Protein AF-A0A3D2MFM4-F1 (afdb_monomer)

Structure (mmCIF, N/CA/C/O backbone):
data_AF-A0A3D2MFM4-F1
#
_entry.id   AF-A0A3D2MFM4-F1
#
loop_
_atom_site.group_PDB
_atom_site.id
_atom_site.type_symbol
_atom_site.label_atom_id
_atom_site.label_alt_id
_atom_site.label_comp_id
_atom_site.label_asym_id
_atom_site.label_entity_id
_atom_site.label_seq_id
_atom_site.pdbx_PDB_ins_code
_atom_site.Cartn_x
_atom_site.Cartn_y
_atom_site.Cartn_z
_atom_site.occupancy
_atom_site.B_iso_or_equiv
_atom_site.auth_seq_id
_atom_site.auth_comp_id
_atom_site.auth_asym_id
_atom_site.auth_atom_id
_atom_site.pdbx_PDB_model_num
ATOM 1 N N . MET A 1 1 ? 8.253 0.747 -23.801 1.00 45.53 1 MET A N 1
ATOM 2 C CA . MET A 1 1 ? 9.332 1.064 -22.846 1.00 45.53 1 MET A CA 1
ATOM 3 C C . MET A 1 1 ? 8.908 0.434 -21.541 1.00 45.53 1 MET A C 1
ATOM 5 O O . MET A 1 1 ? 8.071 1.002 -20.849 1.00 45.53 1 MET A O 1
ATOM 9 N N . ASP A 1 2 ? 9.381 -0.779 -21.293 1.00 54.00 2 ASP A N 1
ATOM 10 C CA . ASP A 1 2 ? 9.072 -1.518 -20.076 1.00 54.00 2 ASP A CA 1
ATOM 11 C C . ASP A 1 2 ? 9.833 -0.884 -18.911 1.00 54.00 2 ASP A C 1
ATOM 13 O O . ASP A 1 2 ? 11.048 -0.690 -18.967 1.00 54.00 2 ASP A O 1
ATOM 17 N N . ILE A 1 3 ? 9.091 -0.442 -17.896 1.00 62.66 3 ILE A N 1
ATOM 18 C CA . ILE A 1 3 ? 9.669 0.158 -16.695 1.00 62.66 3 ILE A CA 1
ATOM 19 C C . ILE A 1 3 ? 10.002 -0.993 -15.750 1.00 62.66 3 ILE A C 1
ATOM 21 O O . ILE A 1 3 ? 9.131 -1.482 -15.036 1.00 62.66 3 ILE A O 1
ATOM 25 N N . GLU A 1 4 ? 11.260 -1.420 -15.749 1.00 65.94 4 GLU A N 1
ATOM 26 C CA . GLU A 1 4 ? 11.771 -2.367 -14.759 1.00 65.94 4 GLU A CA 1
ATOM 27 C C . GLU A 1 4 ? 12.189 -1.621 -13.488 1.00 65.94 4 GLU A C 1
ATOM 29 O O . GLU A 1 4 ? 13.036 -0.725 -13.519 1.00 65.94 4 GLU A O 1
ATOM 34 N N . PHE A 1 5 ? 11.601 -1.992 -12.350 1.00 70.81 5 PHE A N 1
ATOM 35 C CA . PHE A 1 5 ? 11.990 -1.448 -11.051 1.00 70.81 5 PHE A CA 1
ATOM 36 C C . PHE A 1 5 ? 13.137 -2.267 -10.474 1.00 70.81 5 PHE A C 1
ATOM 38 O O . PHE A 1 5 ? 13.004 -3.469 -10.252 1.00 70.81 5 PHE A O 1
ATOM 45 N N . LYS A 1 6 ? 14.256 -1.611 -10.159 1.00 69.19 6 LYS A N 1
ATOM 46 C CA . LYS A 1 6 ? 15.456 -2.294 -9.647 1.00 69.19 6 LYS A CA 1
ATOM 47 C C . LYS A 1 6 ? 15.354 -2.638 -8.163 1.00 69.19 6 LYS A C 1
ATOM 49 O O . LYS A 1 6 ? 16.198 -3.352 -7.629 1.00 69.19 6 LYS A O 1
ATOM 54 N N . SER A 1 7 ? 14.359 -2.087 -7.464 1.00 77.88 7 SER A N 1
ATOM 55 C CA . SER A 1 7 ? 14.142 -2.342 -6.040 1.00 77.88 7 SER A CA 1
ATOM 56 C C . SER A 1 7 ? 12.708 -2.052 -5.598 1.00 77.88 7 SER A C 1
ATOM 58 O O . SER A 1 7 ? 12.026 -1.185 -6.149 1.00 77.88 7 SER A O 1
ATOM 60 N N . ALA A 1 8 ? 12.293 -2.688 -4.499 1.00 80.38 8 ALA A N 1
ATOM 61 C CA . ALA A 1 8 ? 11.029 -2.384 -3.828 1.00 80.38 8 ALA A CA 1
ATOM 62 C C . ALA A 1 8 ? 10.928 -0.910 -3.388 1.00 80.38 8 ALA A C 1
ATOM 64 O O . ALA A 1 8 ? 9.836 -0.350 -3.354 1.00 80.38 8 ALA A O 1
ATOM 65 N N . ARG A 1 9 ? 12.061 -0.255 -3.090 1.00 84.19 9 ARG A N 1
ATOM 66 C CA . ARG A 1 9 ? 12.107 1.167 -2.718 1.00 84.19 9 ARG A CA 1
ATOM 67 C C . ARG A 1 9 ? 11.734 2.075 -3.887 1.00 84.19 9 ARG A C 1
ATOM 69 O O . ARG A 1 9 ? 11.007 3.045 -3.694 1.00 84.19 9 ARG A O 1
ATOM 76 N N . GLU A 1 10 ? 12.238 1.770 -5.077 1.00 85.62 10 GLU A N 1
ATOM 77 C CA . GLU A 1 10 ? 11.937 2.529 -6.291 1.00 85.62 10 GLU A CA 1
ATOM 78 C C . GLU A 1 10 ? 10.458 2.400 -6.658 1.00 85.62 10 GLU A C 1
ATOM 80 O O . GLU A 1 10 ? 9.784 3.406 -6.890 1.00 85.62 10 GLU A O 1
ATOM 85 N N . LEU A 1 11 ? 9.936 1.171 -6.604 1.00 87.38 11 LEU A N 1
ATOM 86 C CA . LEU A 1 11 ? 8.516 0.913 -6.793 1.00 87.38 11 LEU A CA 1
ATOM 87 C C . LEU A 1 11 ? 7.679 1.687 -5.769 1.00 87.38 11 LEU A C 1
ATOM 89 O O . LEU A 1 11 ? 6.770 2.418 -6.157 1.00 87.38 11 LEU A O 1
ATOM 93 N N . TYR A 1 12 ? 8.030 1.588 -4.481 1.00 88.94 12 TYR A N 1
ATOM 94 C CA . TYR A 1 12 ? 7.348 2.297 -3.401 1.00 88.94 12 TYR A CA 1
ATOM 95 C C . TYR A 1 12 ? 7.255 3.794 -3.698 1.00 88.94 12 TYR A C 1
ATOM 97 O O . TYR A 1 12 ? 6.156 4.337 -3.692 1.00 88.94 12 TYR A O 1
ATOM 105 N N . MET A 1 13 ? 8.371 4.445 -4.056 1.00 89.7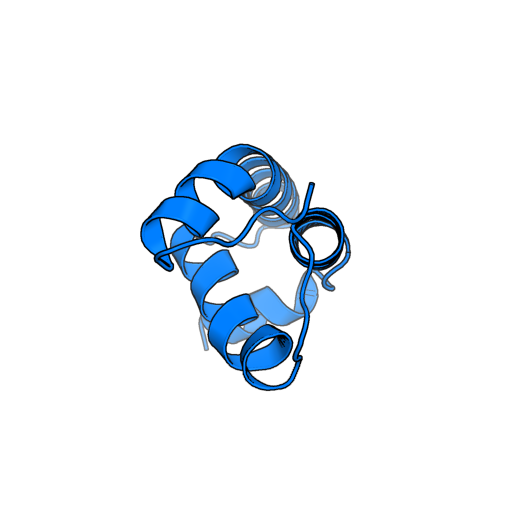5 13 MET A N 1
ATOM 106 C CA . MET A 1 13 ? 8.404 5.875 -4.393 1.00 89.75 13 MET A CA 1
ATOM 107 C C . MET A 1 13 ? 7.459 6.249 -5.540 1.00 89.75 13 MET A C 1
ATOM 109 O O . MET A 1 13 ? 6.814 7.296 -5.482 1.00 89.75 13 MET A O 1
ATOM 113 N N . LYS A 1 14 ? 7.350 5.399 -6.564 1.00 89.94 14 LYS A N 1
ATOM 114 C CA . LYS A 1 14 ? 6.469 5.631 -7.718 1.00 89.94 14 LYS A CA 1
ATOM 115 C C . LYS A 1 14 ? 4.993 5.490 -7.367 1.00 89.94 14 LYS A C 1
ATOM 117 O O . LYS A 1 14 ? 4.171 6.213 -7.924 1.00 89.94 14 LYS A O 1
ATOM 122 N N . VAL A 1 15 ? 4.660 4.604 -6.430 1.00 93.50 15 VAL A N 1
ATOM 123 C CA . VAL A 1 15 ? 3.270 4.334 -6.035 1.00 93.50 15 VAL A CA 1
ATOM 124 C C . VAL A 1 15 ? 2.810 5.120 -4.804 1.00 93.50 15 VAL A C 1
ATOM 126 O O . VAL A 1 15 ? 1.636 5.037 -4.449 1.00 93.50 15 VAL A O 1
ATOM 129 N N . ILE A 1 16 ? 3.673 5.948 -4.193 1.00 93.62 16 ILE A N 1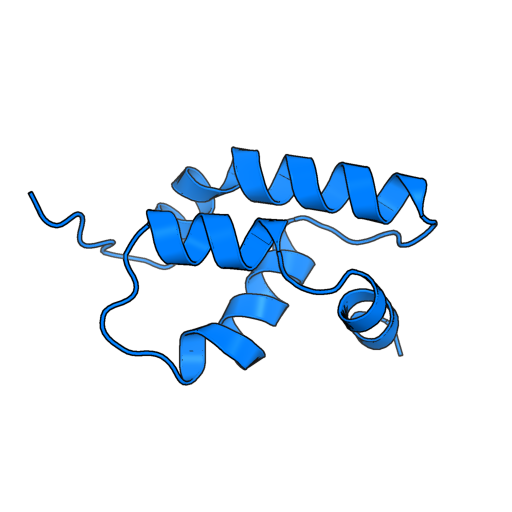
ATOM 130 C CA . ILE A 1 16 ? 3.315 6.874 -3.097 1.00 93.62 16 ILE A CA 1
ATOM 131 C C . ILE A 1 16 ? 2.002 7.638 -3.365 1.00 93.62 16 ILE A C 1
ATOM 133 O O . ILE A 1 16 ? 1.190 7.735 -2.441 1.00 93.62 16 ILE A O 1
ATOM 137 N N . PRO A 1 17 ? 1.733 8.188 -4.570 1.00 94.38 17 PRO A N 1
ATOM 138 C CA . PRO A 1 17 ? 0.476 8.896 -4.831 1.00 94.38 17 PRO A CA 1
ATOM 139 C C . PRO A 1 17 ? -0.761 7.989 -4.716 1.00 94.38 17 PRO A C 1
ATOM 141 O O . PRO A 1 17 ? -1.780 8.389 -4.143 1.00 94.38 17 PRO 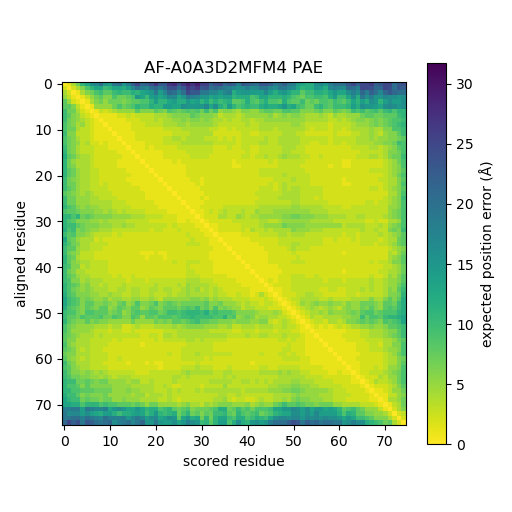A O 1
ATOM 144 N N . ALA A 1 18 ? -0.660 6.750 -5.207 1.00 95.38 18 ALA A N 1
ATOM 145 C CA . ALA A 1 18 ? -1.729 5.757 -5.136 1.00 95.38 18 ALA A CA 1
ATOM 146 C C . ALA A 1 18 ? -1.941 5.274 -3.694 1.00 95.38 18 ALA A C 1
ATOM 148 O O . ALA A 1 18 ? -3.073 5.261 -3.208 1.00 95.38 18 ALA A O 1
ATOM 149 N N . LEU A 1 19 ? -0.851 4.977 -2.975 1.00 94.75 19 LEU A N 1
ATOM 150 C CA . LEU A 1 19 ? -0.887 4.588 -1.563 1.00 94.75 19 LEU A CA 1
ATOM 151 C C . LEU A 1 19 ? -1.520 5.678 -0.695 1.00 94.75 19 LEU A C 1
ATOM 153 O O . LEU A 1 19 ? -2.444 5.394 0.060 1.00 94.75 19 LEU A O 1
ATOM 157 N N . ASN A 1 20 ? -1.114 6.940 -0.875 1.00 95.44 20 ASN A N 1
ATOM 158 C CA . ASN A 1 20 ? -1.697 8.068 -0.147 1.00 95.44 20 ASN A CA 1
ATOM 159 C C . ASN A 1 20 ? -3.198 8.210 -0.402 1.00 95.44 20 ASN A C 1
ATOM 161 O O . ASN A 1 20 ? -3.963 8.516 0.517 1.00 95.44 20 ASN A O 1
ATOM 165 N N . THR A 1 21 ? -3.627 8.003 -1.647 1.00 95.44 21 THR A N 1
ATOM 166 C CA . THR A 1 21 ? -5.046 8.027 -2.014 1.00 95.44 21 THR A CA 1
ATOM 167 C C . THR A 1 21 ? -5.799 6.922 -1.283 1.00 95.44 21 THR A C 1
ATOM 169 O O . THR A 1 21 ? -6.792 7.202 -0.606 1.00 95.44 21 THR A O 1
ATOM 172 N N . LYS A 1 22 ? -5.285 5.688 -1.330 1.00 94.44 22 LYS A N 1
ATOM 173 C CA . LYS A 1 22 ? -5.887 4.542 -0.647 1.00 94.44 22 LYS A CA 1
ATOM 174 C C . LYS A 1 22 ? -5.937 4.744 0.866 1.00 94.44 22 LYS A C 1
ATOM 176 O O . LYS A 1 22 ? -7.008 4.633 1.456 1.00 94.44 22 LYS A O 1
ATOM 181 N N . ARG A 1 23 ? -4.834 5.166 1.489 1.00 95.00 23 ARG A N 1
ATOM 182 C CA . ARG A 1 23 ? -4.768 5.497 2.920 1.00 95.00 23 ARG A CA 1
ATOM 183 C C . ARG A 1 23 ? -5.812 6.531 3.322 1.00 95.00 23 ARG A C 1
ATOM 185 O O . ARG A 1 23 ? -6.463 6.378 4.351 1.00 95.00 23 ARG A O 1
ATOM 192 N N . ARG A 1 24 ? -5.997 7.592 2.531 1.00 94.06 24 ARG A N 1
ATOM 193 C CA . ARG A 1 24 ? -7.023 8.612 2.805 1.00 94.06 24 ARG A CA 1
ATOM 194 C C . ARG A 1 24 ? -8.434 8.025 2.770 1.00 94.06 24 ARG A C 1
ATOM 196 O O . ARG A 1 24 ? -9.239 8.379 3.628 1.00 94.06 24 ARG A O 1
ATOM 203 N N . ILE A 1 25 ? -8.730 7.139 1.819 1.00 92.75 25 ILE A N 1
ATOM 204 C CA . ILE A 1 25 ? -10.021 6.438 1.736 1.00 92.75 25 ILE A CA 1
ATOM 205 C C . ILE A 1 25 ? -10.223 5.541 2.963 1.00 92.75 25 ILE A C 1
ATOM 207 O O . ILE A 1 25 ? -11.256 5.633 3.623 1.00 92.75 25 ILE A O 1
ATOM 211 N N . LEU A 1 26 ? -9.215 4.742 3.319 1.00 92.69 26 LEU A N 1
ATOM 212 C CA . LEU A 1 26 ? -9.254 3.844 4.476 1.00 92.69 26 LEU A CA 1
ATOM 213 C C . LEU A 1 26 ? -9.449 4.613 5.789 1.00 92.69 26 LEU A C 1
ATOM 215 O O . LEU A 1 26 ? -10.346 4.286 6.567 1.00 92.69 26 LEU A O 1
ATOM 219 N N . ASN A 1 27 ? -8.711 5.708 5.986 1.00 91.19 27 ASN A N 1
ATOM 220 C CA . ASN A 1 27 ? -8.863 6.576 7.154 1.00 91.19 27 ASN A CA 1
ATOM 221 C C . ASN A 1 27 ? -10.275 7.171 7.257 1.00 91.19 27 ASN A C 1
ATOM 223 O O . ASN A 1 27 ? -10.833 7.217 8.352 1.00 91.19 27 ASN A O 1
ATOM 227 N N . LYS A 1 28 ? -10.883 7.588 6.134 1.00 92.00 28 LYS A N 1
ATOM 228 C CA . LYS A 1 28 ? -12.282 8.061 6.107 1.00 92.00 28 LYS A CA 1
ATOM 229 C C . LYS A 1 28 ? -13.281 6.974 6.515 1.00 92.00 28 LYS A C 1
ATOM 231 O O . LYS A 1 28 ? -14.332 7.298 7.053 1.00 92.00 28 LYS A O 1
ATOM 236 N N . LYS A 1 29 ? -12.947 5.700 6.298 1.00 91.12 29 LYS A N 1
ATOM 237 C CA . LYS A 1 29 ? -13.732 4.530 6.727 1.00 91.12 29 LYS A CA 1
ATOM 238 C C . LYS A 1 29 ? -13.401 4.056 8.151 1.00 91.12 29 LYS A C 1
ATOM 240 O O . LYS A 1 29 ? -13.877 3.003 8.567 1.00 91.12 29 LYS A O 1
ATOM 245 N N . GLY A 1 30 ? -12.578 4.804 8.892 1.00 90.62 30 GLY A N 1
ATOM 246 C CA . GLY A 1 30 ? -12.153 4.467 10.255 1.00 90.62 30 GLY A CA 1
ATOM 247 C C . GLY A 1 30 ? -10.988 3.475 10.336 1.00 90.62 30 GLY A C 1
ATOM 248 O O . GLY A 1 30 ? -10.566 3.117 11.433 1.00 90.62 30 GLY A O 1
ATOM 249 N N . ILE A 1 31 ? -10.426 3.055 9.201 1.00 91.12 31 ILE A N 1
ATOM 250 C CA . ILE A 1 31 ? -9.301 2.118 9.137 1.00 91.12 31 ILE A CA 1
ATOM 251 C C . ILE A 1 31 ? -8.001 2.926 9.177 1.00 91.12 31 ILE A C 1
ATOM 253 O O . ILE A 1 31 ? -7.559 3.469 8.166 1.00 91.12 31 ILE A O 1
ATOM 257 N N . LYS A 1 32 ? -7.392 3.025 10.363 1.00 89.56 32 LYS A N 1
ATOM 258 C CA . LYS A 1 32 ? -6.114 3.728 10.553 1.00 89.56 32 LYS A CA 1
ATOM 259 C C . LYS A 1 32 ? -4.949 2.824 10.172 1.00 89.56 32 LYS A C 1
ATOM 261 O O . LYS A 1 32 ? -4.553 1.995 10.988 1.00 89.56 32 LYS A O 1
ATOM 266 N N . ILE A 1 33 ? -4.388 3.020 8.986 1.00 90.94 33 ILE A N 1
ATOM 267 C CA . ILE A 1 33 ? -3.254 2.249 8.459 1.00 90.94 33 ILE A CA 1
ATOM 268 C C . ILE A 1 33 ? -2.253 3.184 7.764 1.00 90.94 33 ILE A C 1
ATOM 270 O O . ILE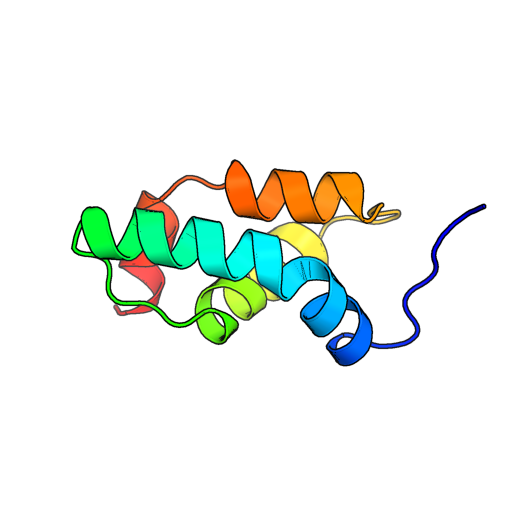 A 1 33 ? -2.621 4.253 7.266 1.00 90.94 33 ILE A O 1
ATOM 274 N N . SER A 1 34 ? -0.975 2.821 7.767 1.00 92.00 34 SER A N 1
ATOM 275 C CA . SER A 1 34 ? 0.087 3.554 7.077 1.00 92.00 34 SER A CA 1
ATOM 276 C C . SER A 1 34 ? 0.232 3.127 5.612 1.00 92.00 34 SER A C 1
ATOM 278 O O . SER A 1 34 ? -0.132 2.018 5.228 1.00 92.00 34 SER A O 1
ATOM 280 N N . ASP A 1 35 ? 0.818 4.001 4.787 1.00 92.31 35 ASP A N 1
ATOM 281 C CA . ASP A 1 35 ? 1.128 3.690 3.381 1.00 92.31 35 ASP A CA 1
ATOM 282 C C . ASP A 1 35 ? 2.040 2.451 3.271 1.00 92.31 35 ASP A C 1
ATOM 284 O O . ASP A 1 35 ? 1.887 1.631 2.366 1.00 92.31 35 ASP A O 1
ATOM 288 N N . LYS A 1 36 ? 2.949 2.290 4.242 1.00 91.12 36 LYS A N 1
ATOM 289 C CA . LYS A 1 36 ? 3.851 1.143 4.363 1.00 91.12 36 LYS A CA 1
ATOM 290 C C . LYS A 1 36 ? 3.087 -0.159 4.601 1.00 91.12 36 LYS A C 1
ATOM 292 O O . LYS A 1 36 ? 3.332 -1.123 3.889 1.00 91.12 36 LYS A O 1
ATOM 297 N N . GLU A 1 37 ? 2.160 -0.184 5.556 1.00 90.88 37 GLU A N 1
ATOM 298 C CA . GLU A 1 37 ? 1.366 -1.384 5.858 1.00 90.88 37 GLU A CA 1
ATOM 299 C C . GLU A 1 37 ? 0.493 -1.805 4.663 1.00 90.88 37 GLU A C 1
ATOM 301 O O . GLU A 1 37 ? 0.406 -2.993 4.358 1.00 90.88 37 GLU A O 1
ATOM 306 N N . ILE A 1 38 ? -0.096 -0.843 3.936 1.00 92.69 38 ILE A N 1
ATOM 307 C CA . ILE A 1 38 ? -0.841 -1.1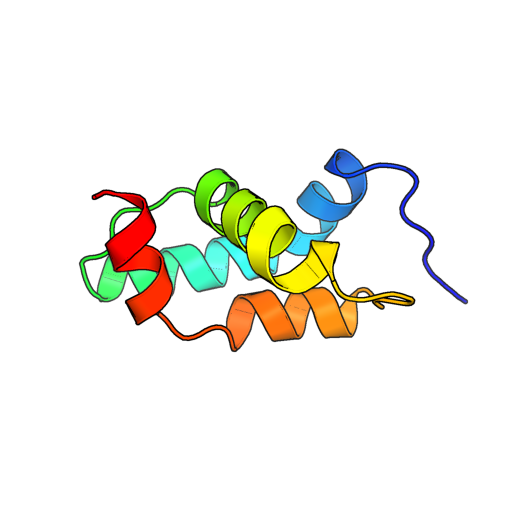22 2.694 1.00 92.69 38 ILE A CA 1
ATOM 308 C C . ILE A 1 38 ? 0.083 -1.785 1.667 1.00 92.69 38 ILE A C 1
ATOM 310 O O . ILE A 1 3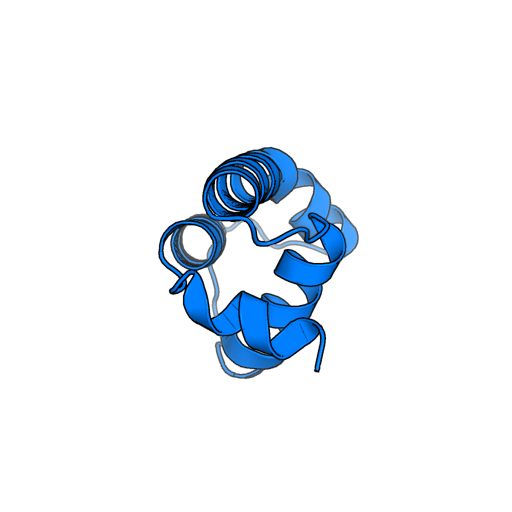8 ? -0.257 -2.821 1.099 1.00 92.69 38 ILE A O 1
ATOM 314 N N . PHE A 1 39 ? 1.261 -1.202 1.438 1.00 92.94 39 PHE A N 1
ATOM 315 C CA . PHE A 1 39 ? 2.220 -1.718 0.468 1.00 92.94 39 PHE A CA 1
ATOM 316 C C . PHE A 1 39 ? 2.730 -3.113 0.845 1.00 92.94 39 PHE A C 1
ATOM 318 O O . PHE A 1 39 ? 2.711 -4.015 0.016 1.00 92.94 39 PHE A O 1
ATOM 325 N N . GLU A 1 40 ? 3.136 -3.324 2.098 1.00 91.19 40 GLU A N 1
ATOM 326 C CA . GLU A 1 40 ? 3.619 -4.623 2.580 1.00 91.19 40 GLU A CA 1
ATOM 327 C C . GLU A 1 40 ? 2.546 -5.712 2.483 1.00 91.19 40 GLU A C 1
ATOM 329 O O . GLU A 1 40 ? 2.865 -6.850 2.133 1.00 91.19 40 GLU A O 1
ATOM 334 N N . TYR A 1 41 ? 1.280 -5.372 2.741 1.00 92.06 41 TYR A N 1
ATOM 335 C CA . TYR A 1 41 ? 0.167 -6.296 2.549 1.00 92.06 41 TYR A CA 1
ATOM 336 C C . TYR A 1 41 ? 0.041 -6.728 1.083 1.00 92.06 41 TYR A C 1
ATOM 338 O O . TYR A 1 41 ? -0.035 -7.926 0.803 1.00 92.06 41 TYR A O 1
ATOM 346 N N . LEU A 1 42 ? 0.053 -5.771 0.151 1.00 91.19 42 LEU A N 1
ATOM 347 C CA . LEU A 1 42 ? -0.075 -6.045 -1.282 1.00 91.19 42 LEU A CA 1
ATOM 348 C C . LEU A 1 42 ? 1.114 -6.851 -1.812 1.00 91.19 42 LEU A C 1
ATOM 350 O O . LEU A 1 42 ? 0.909 -7.829 -2.526 1.00 91.19 42 LEU A O 1
ATOM 354 N N . VAL A 1 43 ? 2.337 -6.516 -1.387 1.00 89.81 43 VAL A N 1
ATOM 355 C CA . VAL A 1 43 ? 3.549 -7.284 -1.712 1.00 89.81 43 VAL A CA 1
ATOM 356 C C . VAL A 1 43 ? 3.404 -8.739 -1.272 1.00 89.81 43 VAL A C 1
ATOM 358 O O . VAL A 1 43 ? 3.656 -9.643 -2.060 1.00 89.81 43 VAL A O 1
ATOM 361 N N . LYS A 1 44 ? 2.991 -8.979 -0.022 1.00 88.88 44 LYS A N 1
ATOM 362 C CA . LYS A 1 44 ? 2.945 -10.331 0.552 1.00 88.88 44 LYS A CA 1
ATOM 363 C C . LYS A 1 44 ? 1.807 -11.190 0.008 1.00 88.88 44 LYS A C 1
ATOM 365 O O . LYS A 1 44 ? 2.005 -12.392 -0.139 1.00 88.88 44 LYS A O 1
ATOM 370 N N . ASN A 1 45 ? 0.642 -10.600 -0.262 1.00 88.44 45 ASN A N 1
ATOM 371 C CA . ASN A 1 45 ? -0.578 -11.354 -0.572 1.00 88.44 45 ASN A CA 1
ATOM 372 C C . ASN A 1 45 ? -0.967 -11.332 -2.055 1.00 88.44 45 ASN A C 1
ATOM 374 O O . ASN A 1 45 ? -1.615 -12.268 -2.513 1.00 88.44 45 ASN A O 1
ATOM 378 N N . ILE A 1 46 ? -0.618 -10.274 -2.796 1.00 88.00 46 ILE A N 1
ATOM 379 C CA . ILE A 1 46 ? -1.055 -10.089 -4.189 1.00 88.00 46 ILE A CA 1
ATOM 380 C C . ILE A 1 46 ? 0.126 -10.177 -5.150 1.00 88.00 46 ILE A C 1
ATOM 382 O O . ILE A 1 46 ? 0.058 -10.902 -6.133 1.00 88.00 46 ILE A O 1
ATOM 386 N N . TRP A 1 47 ? 1.208 -9.441 -4.898 1.00 88.12 47 TRP A N 1
ATOM 387 C CA . TRP A 1 47 ? 2.304 -9.338 -5.866 1.00 88.12 47 TRP A CA 1
ATOM 388 C C . TRP A 1 47 ? 3.320 -10.470 -5.763 1.00 88.12 47 TRP A C 1
ATOM 390 O O . TRP A 1 47 ? 3.984 -10.766 -6.745 1.00 88.12 47 TRP A O 1
ATOM 400 N N . SER A 1 48 ? 3.410 -11.143 -4.616 1.00 83.88 48 SER A N 1
ATOM 401 C CA . SER A 1 48 ? 4.249 -12.335 -4.435 1.00 83.88 48 SER A CA 1
ATOM 402 C C . SER A 1 48 ? 3.851 -13.508 -5.337 1.00 83.88 48 SER A C 1
ATOM 404 O O . SER A 1 48 ? 4.672 -14.385 -5.584 1.00 83.88 48 SER A O 1
ATOM 406 N N . THR A 1 49 ? 2.604 -13.533 -5.816 1.00 84.31 49 THR A N 1
ATOM 407 C CA . THR A 1 49 ? 2.042 -14.616 -6.637 1.00 84.31 49 THR A CA 1
ATOM 408 C C . THR A 1 49 ? 1.849 -14.230 -8.103 1.00 84.31 49 THR A C 1
ATOM 410 O O . THR A 1 49 ? 1.439 -15.072 -8.900 1.00 84.31 49 THR A O 1
ATOM 413 N N . LYS A 1 50 ? 2.133 -12.974 -8.475 1.00 82.81 50 LYS A N 1
ATOM 414 C CA . LYS A 1 50 ? 1.981 -12.461 -9.841 1.00 82.81 50 LYS A CA 1
ATOM 415 C C . LYS A 1 50 ? 3.350 -12.224 -10.477 1.00 82.81 50 LYS A C 1
ATOM 417 O O . LYS A 1 50 ? 4.221 -11.600 -9.880 1.00 82.81 50 LYS A O 1
ATOM 422 N N . GLU A 1 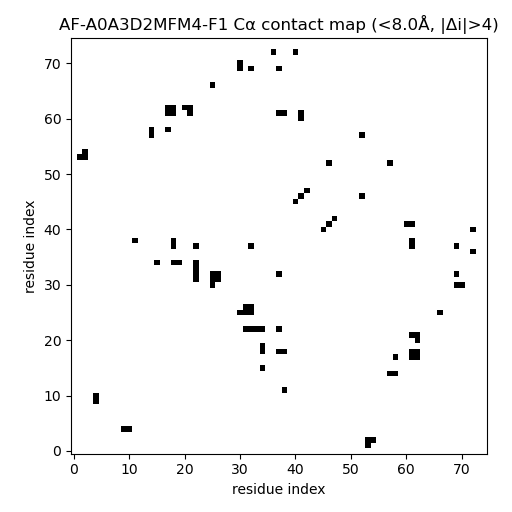51 ? 3.501 -12.648 -11.725 1.00 78.88 51 GLU A N 1
ATOM 423 C CA . GLU A 1 51 ? 4.669 -12.352 -12.559 1.00 78.88 51 GLU A CA 1
ATOM 424 C C . GLU A 1 51 ? 4.313 -11.299 -13.618 1.00 78.88 51 GLU A C 1
ATOM 426 O O . GLU A 1 51 ? 3.152 -11.170 -14.005 1.00 78.88 51 GLU A O 1
ATOM 431 N N . GLY A 1 52 ? 5.300 -10.523 -14.078 1.00 81.38 52 GLY A N 1
ATOM 432 C CA . GLY A 1 52 ? 5.097 -9.544 -15.157 1.0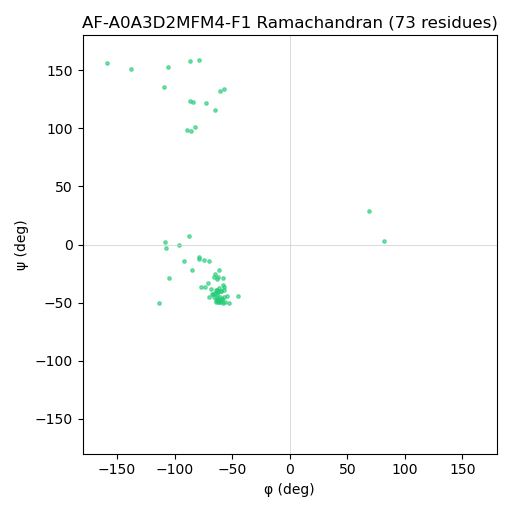0 81.38 52 GLY A CA 1
ATOM 433 C C . GLY A 1 52 ? 4.220 -8.340 -14.788 1.00 81.38 52 GLY A C 1
ATOM 434 O O . GLY A 1 52 ? 3.549 -7.786 -15.653 1.00 81.38 52 GLY A O 1
ATOM 435 N N . LEU A 1 53 ? 4.202 -7.933 -13.515 1.00 82.56 53 LEU A N 1
ATOM 436 C CA . LEU A 1 53 ? 3.413 -6.790 -13.049 1.00 82.56 53 LEU A CA 1
ATOM 437 C C . LEU A 1 53 ? 3.900 -5.469 -13.655 1.00 82.56 53 LEU A C 1
ATOM 439 O O . LEU A 1 53 ? 4.994 -4.998 -13.334 1.00 82.56 53 LEU A O 1
ATOM 443 N N . ALA A 1 54 ? 3.054 -4.817 -14.453 1.00 87.56 54 ALA A N 1
ATOM 444 C CA . ALA A 1 54 ? 3.314 -3.455 -14.889 1.00 87.56 54 ALA A CA 1
ATOM 445 C C . ALA A 1 54 ? 2.959 -2.450 -13.781 1.00 87.56 54 ALA A C 1
ATOM 447 O O . ALA A 1 54 ? 2.134 -2.700 -12.898 1.00 87.56 54 ALA A O 1
ATOM 448 N N . LEU A 1 55 ? 3.536 -1.244 -13.847 1.00 86.94 55 LEU A N 1
ATOM 449 C CA . LEU A 1 55 ? 3.227 -0.182 -12.882 1.00 86.94 55 LEU A CA 1
ATOM 450 C C . LEU A 1 55 ? 1.726 0.152 -12.846 1.00 86.94 55 LEU A C 1
ATOM 452 O O . LEU A 1 55 ? 1.192 0.443 -11.778 1.00 86.94 55 LEU A O 1
ATOM 456 N N . CYS A 1 56 ? 1.046 0.112 -13.995 1.00 88.38 56 CYS A N 1
ATOM 457 C CA . CYS A 1 56 ? -0.395 0.345 -14.068 1.00 88.38 56 CYS A CA 1
ATOM 458 C C . CYS A 1 56 ? -1.190 -0.721 -13.310 1.00 88.38 56 CYS A C 1
ATOM 460 O O . CYS A 1 56 ? -2.137 -0.363 -12.612 1.00 88.38 56 CYS A O 1
ATOM 462 N N . ASP A 1 57 ? -0.771 -1.987 -13.375 1.00 89.75 57 ASP A N 1
ATOM 463 C CA . ASP A 1 57 ? -1.411 -3.086 -12.648 1.00 89.75 57 ASP A CA 1
ATOM 464 C C . ASP A 1 57 ? -1.231 -2.909 -11.147 1.00 89.75 57 ASP A C 1
ATOM 466 O O . ASP A 1 57 ? -2.184 -3.029 -10.388 1.00 89.75 57 ASP A O 1
ATOM 470 N N . ILE A 1 58 ? -0.027 -2.524 -10.721 1.00 90.88 58 ILE A N 1
ATOM 471 C CA . ILE A 1 58 ? 0.288 -2.252 -9.316 1.00 90.88 58 ILE A CA 1
ATOM 472 C C . ILE A 1 58 ? -0.553 -1.089 -8.778 1.00 90.88 58 ILE A C 1
ATOM 474 O O . ILE A 1 58 ? -1.132 -1.177 -7.695 1.00 90.88 58 ILE A O 1
ATOM 478 N N . VAL A 1 59 ? -0.635 0.014 -9.526 1.00 91.94 59 VAL A N 1
ATOM 479 C CA . VAL A 1 59 ? -1.453 1.173 -9.141 1.00 91.94 59 VAL A CA 1
ATOM 480 C C . VAL A 1 59 ? -2.932 0.794 -9.087 1.00 91.94 59 VAL A C 1
ATOM 482 O O . VAL A 1 59 ? -3.623 1.173 -8.139 1.00 91.94 59 VAL A O 1
ATOM 485 N N . ASN A 1 60 ? -3.411 0.025 -10.066 1.00 93.25 60 ASN A N 1
ATOM 486 C CA . ASN A 1 60 ? -4.779 -0.468 -10.081 1.00 93.25 60 ASN A CA 1
ATOM 487 C C . ASN A 1 60 ? -5.057 -1.393 -8.888 1.00 93.25 60 ASN A C 1
ATOM 489 O O . ASN A 1 60 ? -6.057 -1.198 -8.204 1.00 93.25 60 ASN A O 1
ATOM 493 N N . ASP A 1 61 ? -4.155 -2.324 -8.573 1.00 92.25 61 ASP A N 1
ATOM 494 C CA . ASP A 1 61 ? -4.256 -3.207 -7.408 1.00 92.25 61 ASP A CA 1
ATOM 495 C C . ASP A 1 61 ? -4.373 -2.380 -6.114 1.00 92.25 61 ASP A C 1
ATOM 497 O O . ASP A 1 61 ? -5.263 -2.634 -5.303 1.00 92.25 61 ASP A O 1
ATOM 501 N N . ILE A 1 62 ? -3.553 -1.335 -5.930 1.00 94.31 62 ILE A N 1
ATOM 502 C CA . ILE A 1 62 ? -3.615 -0.456 -4.744 1.00 94.31 62 ILE A CA 1
ATOM 503 C C . ILE A 1 62 ? -4.992 0.201 -4.599 1.00 94.31 62 ILE A C 1
ATOM 505 O O . ILE A 1 62 ? -5.552 0.241 -3.501 1.00 94.31 62 ILE A O 1
ATOM 509 N N . LEU A 1 63 ? -5.536 0.748 -5.685 1.00 93.38 63 LEU A N 1
ATOM 510 C CA . LEU A 1 63 ? -6.790 1.501 -5.642 1.00 93.38 63 LEU A CA 1
ATOM 511 C C . LEU A 1 63 ? -8.014 0.579 -5.547 1.00 93.38 63 LEU A C 1
ATOM 513 O O . LEU A 1 63 ? -8.947 0.887 -4.798 1.00 93.38 63 LEU A O 1
ATOM 517 N N . SER A 1 64 ? -7.969 -0.567 -6.226 1.00 92.31 64 SER A N 1
ATOM 518 C CA . SER A 1 64 ? -9.085 -1.505 -6.391 1.00 92.31 64 SER A CA 1
ATOM 519 C C . SER A 1 64 ? -9.148 -2.606 -5.326 1.00 92.31 64 SER A C 1
ATOM 521 O O . SER A 1 64 ? -10.189 -3.246 -5.185 1.00 92.31 64 SER A O 1
ATOM 523 N N . THR A 1 65 ? -8.088 -2.821 -4.534 1.00 91.62 65 THR A N 1
ATOM 524 C CA . THR A 1 65 ? -8.111 -3.796 -3.424 1.00 91.62 65 THR A CA 1
ATOM 525 C C . THR A 1 65 ? -9.237 -3.477 -2.445 1.00 91.62 65 THR A C 1
ATOM 527 O O . THR A 1 65 ? -9.395 -2.327 -2.044 1.00 91.62 65 THR A O 1
ATOM 530 N N . ASN A 1 66 ? -10.014 -4.478 -2.027 1.00 90.56 66 ASN A N 1
ATOM 531 C CA . ASN A 1 66 ? -11.125 -4.263 -1.102 1.00 90.56 66 ASN A CA 1
ATOM 532 C C . ASN A 1 66 ? -10.630 -3.679 0.235 1.00 90.56 66 ASN A C 1
ATOM 534 O O . ASN A 1 66 ? -9.694 -4.190 0.836 1.00 90.56 66 ASN A O 1
ATOM 538 N N . ASP A 1 67 ? -11.281 -2.624 0.718 1.00 90.00 67 ASP A N 1
ATOM 539 C CA . ASP A 1 67 ? -10.891 -1.916 1.935 1.00 90.00 67 ASP A CA 1
ATOM 540 C C . ASP A 1 67 ? -10.976 -2.789 3.199 1.00 90.00 67 ASP A C 1
ATOM 542 O O . ASP A 1 67 ? -10.199 -2.599 4.136 1.00 90.00 67 ASP A O 1
ATOM 546 N N . ASP A 1 68 ? -11.884 -3.769 3.224 1.00 87.00 68 ASP A N 1
ATOM 547 C CA . ASP A 1 68 ? -12.080 -4.665 4.369 1.00 87.00 68 ASP A CA 1
ATOM 548 C C . ASP A 1 68 ? -10.869 -5.556 4.661 1.00 87.00 68 ASP A C 1
ATOM 550 O O . ASP A 1 68 ? -10.656 -5.945 5.810 1.00 87.00 68 ASP A O 1
ATOM 554 N N . VAL A 1 69 ? -10.030 -5.847 3.660 1.00 87.50 69 VAL A N 1
ATOM 555 C CA . VAL A 1 69 ? -8.843 -6.694 3.869 1.00 87.50 69 VAL A CA 1
ATOM 556 C C . VAL A 1 69 ? -7.827 -6.023 4.792 1.00 87.50 69 VAL A C 1
ATOM 558 O O . VAL A 1 69 ? -7.121 -6.702 5.532 1.00 87.50 69 VAL A O 1
ATOM 561 N N . PHE A 1 70 ? -7.808 -4.686 4.816 1.00 85.12 70 PHE A N 1
ATOM 562 C CA . PHE A 1 70 ? -6.909 -3.903 5.660 1.00 85.12 70 PHE A CA 1
ATOM 563 C C . PHE A 1 70 ? -7.377 -3.812 7.117 1.00 85.12 70 PHE A C 1
ATOM 565 O O . PHE A 1 70 ? -6.603 -3.385 7.970 1.00 85.12 70 PHE A O 1
ATOM 572 N N . ARG A 1 71 ? -8.610 -4.237 7.437 1.00 79.12 71 ARG A N 1
ATOM 573 C CA . ARG A 1 71 ? -9.071 -4.355 8.833 1.00 79.12 71 ARG A CA 1
ATOM 574 C C . ARG A 1 71 ? -8.333 -5.475 9.568 1.00 79.12 71 ARG A C 1
ATOM 576 O O . ARG A 1 71 ? -7.940 -5.285 10.711 1.00 79.12 71 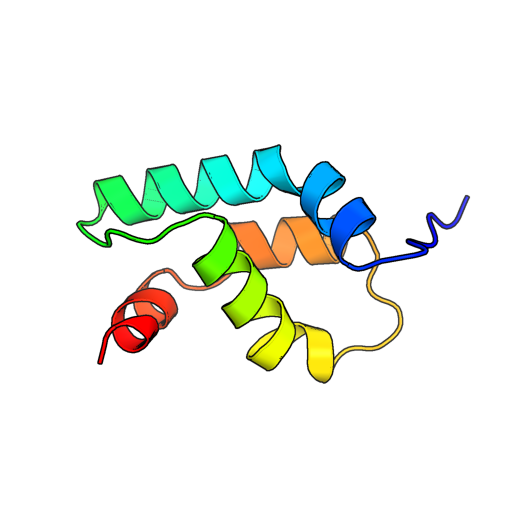ARG A O 1
ATOM 583 N N . LYS A 1 72 ? -8.066 -6.581 8.865 1.00 67.12 72 LYS A N 1
ATOM 584 C CA . LYS A 1 72 ? -7.399 -7.783 9.394 1.00 67.12 72 LYS A CA 1
ATOM 585 C C . LYS A 1 72 ? -5.895 -7.620 9.609 1.00 67.12 72 LYS A C 1
ATOM 587 O O . LYS A 1 72 ? -5.277 -8.458 10.242 1.00 67.12 72 LYS A O 1
ATOM 592 N N . VAL A 1 73 ? -5.288 -6.556 9.075 1.00 66.31 73 VAL A N 1
ATOM 593 C CA . VAL A 1 73 ? -3.845 -6.285 9.233 1.00 66.31 73 VAL A CA 1
ATOM 594 C C . VAL A 1 73 ? -3.500 -5.874 10.675 1.00 66.31 73 VAL A C 1
ATOM 596 O O . VAL A 1 73 ? -2.331 -5.883 11.047 1.00 66.31 73 VAL A O 1
ATOM 599 N N . LYS A 1 74 ? -4.506 -5.528 11.493 1.00 54.28 74 LYS A N 1
ATOM 600 C CA . LYS A 1 74 ? -4.348 -5.121 12.898 1.00 54.28 74 LYS A CA 1
ATOM 601 C C . LYS A 1 74 ? -4.838 -6.137 13.937 1.00 54.28 74 LYS A C 1
ATOM 603 O O . LYS A 1 74 ? -4.794 -5.802 15.120 1.00 54.28 74 LYS A O 1
ATOM 608 N N . GLU A 1 75 ? -5.320 -7.305 13.515 1.00 47.81 75 GLU A N 1
ATOM 609 C CA . GLU A 1 75 ? -5.666 -8.413 14.426 1.00 47.81 75 GLU A CA 1
ATOM 610 C C . GLU A 1 75 ? -4.451 -9.286 14.753 1.00 47.81 75 GLU A C 1
ATOM 612 O O . GLU A 1 75 ? -3.579 -9.450 13.868 1.00 47.81 75 GLU A O 1
#

Solvent-accessible surface area (backbone atoms only — not comparable to full-atom values): 4639 Å² total; per-residue (Å²): 134,87,85,80,68,95,41,74,66,58,48,48,66,72,40,44,68,44,35,53,52,38,36,53,54,34,41,76,72,70,45,85,64,52,53,64,58,56,48,53,48,41,44,69,73,54,50,70,82,53,79,89,77,48,71,68,54,53,46,48,50,56,66,68,50,66,72,71,66,64,60,60,75,77,109

Radius of gyration: 12.22 Å; Cα contacts (8 Å, |Δi|>4): 48; chains: 1; bounding box: 29×24×37 Å

pLDDT: mean 85.75, std 11.18, range [45.53, 95.44]

Secondary structure (DSSP, 8-state):
-----SSHHHHHHHHHHHHHHHHHHHHHTT----HHHHHHHHHHHTGGG-SS--HHHHHHHHHHS-GGGGTGGG-

Foldseek 3Di:
DADDDPDPVSLLVVLVVLLVVLCVVLVVVVLHDDSVLLSVCCVVPPVVPDDPDGSVNVSCCSNVPDSVVSVVSVD

Mean predicted aligned error: 4.86 Å

Sequence (75 aa):
MDIEFKSARELYMKVIPALNTKRRILNKKGIKISDKEIFEYLVKNIWSTKEGLALCDIVNDILSTNDDVFRKVKE

Nearest PDB structures (foldseek):
  8j9i-assembly1_A6  TM=3.905E-01  e=1.884E+00  Euglena gracilis